Protein AF-A0A140E3F1-F1 (afdb_monomer)

Foldseek 3Di:
DVVVVVVVVVLVVLVVVVVVVPPDAFWKAFQPQKKKKAWADPDPDRDFAQWKKAKAALPDDQQPDHGPDIDGRIDMDGDRHIIFMWTQEPNGTWGWPDWDDDPDPQWIWTWTAHPPDDPPRITIMIMHRMDGDPDRCPPPDDDPPVSVVVVVVVVVVCVVVVVVVPPDDD

Secondary structure (DSSP, 8-state):
-HHHHHHHHHHHHHHHHHHGGG-PPPEEEESSSEEEEE-B-SSSS-PBP-PEEEEEETT--TTTSPPSEEEESEEEEE-SS-EEEEEEETTEEEEEEEEEE-SSTT-EEEEEE-TT-SSS-EEEEEEESEEE-S-S---TT----HHHHHHHHHHHHHHHHHHTT-S---

Nearest PDB structures (foldseek):
  5a3o-assembly1_A  TM=5.301E-01  e=2.131E-02  Pseudomonas aeruginosa PAO1
  4ut5-assembly1_A  TM=4.470E-01  e=8.282E-03  Pseudomonas paraeruginosa PA7
  7bc3-assembly1_A  TM=2.556E-01  e=9.342E-01  Kashmir bee virus
  7bg8-assembly1_A  TM=2.358E-01  e=1.379E+00  Kashmir bee virus
  4e4s-assembly1_B  TM=3.009E-01  e=6.539E+00  Ochotona princeps

Organism: NCBI:txid1538553

Solvent-accessible surface area (backbone atoms only — not comparable to full-atom values): 9710 Å² total; per-residue (Å²): 114,71,69,64,52,53,54,53,51,53,49,50,52,52,52,54,62,54,60,67,74,66,71,65,41,69,28,32,24,43,72,80,41,42,30,41,37,42,20,61,36,96,56,100,53,90,43,63,18,87,54,42,37,30,35,26,54,60,78,57,50,58,86,80,50,78,58,80,43,73,36,52,18,53,45,73,48,77,37,94,60,51,24,27,55,31,41,62,46,100,90,43,48,35,48,43,75,46,73,44,78,47,100,53,84,40,24,33,43,34,32,30,67,44,82,98,50,92,68,88,29,67,47,54,38,40,36,34,39,39,42,77,33,95,63,76,65,78,68,81,81,69,80,72,57,67,68,55,55,52,48,53,51,49,52,52,50,48,57,56,56,58,58,65,71,70,70,70,89,129

Mean predicted aligned error: 12.75 Å

pLDDT: mean 79.01, std 15.97, range [39.84, 96.69]

Structure (mmCIF, N/CA/C/O backbone):
data_AF-A0A140E3F1-F1
#
_entry.id   AF-A0A140E3F1-F1
#
loop_
_atom_site.group_PDB
_atom_site.id
_atom_site.type_symbol
_atom_site.label_atom_id
_atom_site.label_alt_id
_atom_site.label_comp_id
_atom_site.label_asym_id
_atom_site.label_entity_id
_atom_site.label_seq_id
_atom_site.pdbx_PDB_ins_code
_atom_site.Cartn_x
_atom_site.Cartn_y
_atom_site.Cartn_z
_atom_site.occupancy
_atom_site.B_iso_or_equiv
_atom_site.auth_seq_id
_atom_site.auth_comp_id
_atom_site.auth_asym_id
_atom_site.auth_atom_id
_atom_site.pdbx_PDB_model_num
ATOM 1 N N . MET A 1 1 ? -47.063 4.802 -0.110 1.00 52.44 1 MET A N 1
ATOM 2 C CA . MET A 1 1 ? -45.929 5.703 0.219 1.00 52.44 1 MET A CA 1
ATOM 3 C C . MET A 1 1 ? -44.884 5.059 1.136 1.00 52.44 1 MET A C 1
ATOM 5 O O . MET A 1 1 ? -43.708 5.203 0.840 1.00 52.44 1 MET A O 1
ATOM 9 N N . LYS A 1 2 ? -45.262 4.304 2.181 1.00 50.66 2 LYS A N 1
ATOM 10 C CA . LYS A 1 2 ? -44.312 3.686 3.138 1.00 50.66 2 LYS A CA 1
ATOM 11 C C . LYS A 1 2 ? -43.301 2.691 2.522 1.00 50.66 2 LYS A C 1
ATOM 13 O O . LYS A 1 2 ? -42.141 2.701 2.906 1.00 50.66 2 LYS A O 1
ATOM 18 N N . THR A 1 3 ? -43.699 1.908 1.517 1.00 53.84 3 THR A N 1
ATOM 19 C CA . THR A 1 3 ? -42.836 0.925 0.821 1.00 53.84 3 THR A CA 1
ATOM 20 C C . THR A 1 3 ? -41.764 1.547 -0.082 1.00 53.84 3 THR A C 1
ATOM 22 O O . THR A 1 3 ? -40.689 0.984 -0.252 1.00 53.84 3 THR A O 1
ATOM 25 N N . LEU A 1 4 ? -42.027 2.732 -0.640 1.00 57.47 4 LEU A N 1
ATOM 26 C CA . LEU A 1 4 ? -41.041 3.492 -1.421 1.00 57.47 4 LEU A CA 1
ATOM 27 C C . LEU A 1 4 ? -39.961 4.114 -0.528 1.00 57.47 4 LEU A C 1
ATOM 29 O O . LEU A 1 4 ? -38.842 4.327 -0.986 1.00 57.47 4 LEU A O 1
ATOM 33 N N . LEU A 1 5 ? -40.297 4.411 0.730 1.00 58.78 5 LEU A N 1
ATOM 34 C CA . LEU A 1 5 ? -39.365 4.985 1.696 1.00 58.78 5 LEU A CA 1
ATOM 35 C C . LEU A 1 5 ? -38.397 3.922 2.232 1.00 58.78 5 LEU A C 1
ATOM 37 O O . LEU A 1 5 ? -37.194 4.160 2.272 1.00 58.78 5 LEU A O 1
ATOM 41 N N . SER A 1 6 ? -38.908 2.732 2.573 1.00 62.72 6 SER A N 1
ATOM 42 C CA . SER A 1 6 ? -38.075 1.619 3.042 1.00 62.72 6 SER A CA 1
ATOM 43 C C . SER A 1 6 ? -37.093 1.156 1.967 1.00 62.72 6 SER A C 1
ATOM 45 O O . SER A 1 6 ? -35.918 0.976 2.254 1.00 62.72 6 SER A O 1
ATOM 47 N N . LEU A 1 7 ? -37.533 1.040 0.712 1.00 61.41 7 LEU A N 1
ATOM 48 C CA . LEU A 1 7 ? -36.677 0.595 -0.390 1.00 61.41 7 LEU A CA 1
ATOM 49 C C . LEU A 1 7 ? -35.514 1.563 -0.676 1.00 61.41 7 LEU A C 1
ATOM 51 O O . LEU A 1 7 ? -34.396 1.120 -0.922 1.00 61.41 7 LEU A O 1
ATOM 55 N N . LYS A 1 8 ? -35.749 2.881 -0.591 1.00 64.06 8 LYS A N 1
ATOM 56 C CA . LYS A 1 8 ? -34.691 3.900 -0.720 1.00 64.06 8 LYS A CA 1
ATOM 57 C C . LYS A 1 8 ? -33.668 3.816 0.411 1.00 64.06 8 LYS A C 1
ATOM 59 O O . LYS A 1 8 ? -32.478 3.960 0.156 1.00 64.06 8 LYS A O 1
ATOM 64 N N . LEU A 1 9 ? -34.132 3.568 1.636 1.00 69.81 9 LEU A N 1
ATOM 65 C CA . LEU A 1 9 ? -33.264 3.410 2.800 1.00 69.81 9 LEU A CA 1
ATOM 66 C C . LEU A 1 9 ? -32.356 2.183 2.643 1.00 69.81 9 LEU A C 1
ATOM 68 O O . LEU A 1 9 ? -31.148 2.294 2.810 1.00 69.81 9 LEU A O 1
ATOM 72 N N . TRP A 1 10 ? -32.917 1.040 2.242 1.00 69.19 10 TRP A N 1
ATOM 73 C CA . TRP A 1 10 ? -32.139 -0.178 2.001 1.00 69.19 10 TRP A CA 1
ATOM 74 C C . TRP A 1 10 ? -31.144 -0.017 0.848 1.00 69.19 10 TRP A C 1
ATOM 76 O O . TRP A 1 10 ? -30.004 -0.454 0.968 1.00 69.19 10 TRP A O 1
ATOM 86 N N . LEU A 1 11 ? -31.525 0.680 -0.227 1.00 65.69 11 LEU A N 1
ATOM 87 C CA . LEU A 1 11 ? -30.606 0.999 -1.321 1.00 65.69 11 LEU A CA 1
ATOM 88 C C . LEU A 1 11 ? -29.442 1.885 -0.846 1.00 65.69 11 LEU A C 1
ATOM 90 O O . LEU A 1 11 ? -28.303 1.628 -1.220 1.00 65.69 11 LEU A O 1
ATOM 94 N N . ALA A 1 12 ? -29.705 2.882 0.004 1.00 66.69 12 ALA A N 1
ATOM 95 C CA . ALA A 1 12 ? -28.665 3.727 0.591 1.00 66.69 12 ALA A CA 1
ATOM 96 C C . ALA A 1 12 ? -27.710 2.930 1.496 1.00 66.69 12 ALA A C 1
ATOM 98 O O . ALA A 1 12 ? -26.502 3.139 1.440 1.00 66.69 12 ALA A O 1
ATOM 99 N N . VAL A 1 13 ? -28.229 1.972 2.271 1.00 66.94 13 VAL A N 1
ATOM 100 C CA . VAL A 1 13 ? -27.412 1.067 3.098 1.00 66.94 13 VAL A CA 1
ATOM 101 C C . VAL A 1 13 ? -26.537 0.160 2.227 1.00 66.94 13 VAL A C 1
ATOM 103 O O . VAL A 1 13 ? -25.353 0.000 2.513 1.00 66.94 13 VAL A O 1
ATOM 106 N N . CYS A 1 14 ? -27.070 -0.384 1.129 1.00 61.28 14 CYS A N 1
ATOM 107 C CA . CYS A 1 14 ? -26.285 -1.179 0.182 1.00 61.28 14 CYS A CA 1
ATOM 108 C C . CYS A 1 14 ? -25.221 -0.338 -0.541 1.00 61.28 14 CYS A C 1
ATOM 110 O O . CYS A 1 14 ? -24.090 -0.791 -0.690 1.00 61.28 14 CYS A O 1
ATOM 112 N N . LEU A 1 15 ? -25.552 0.890 -0.952 1.00 60.75 15 LEU A N 1
ATOM 113 C CA . LEU A 1 15 ? -24.604 1.833 -1.557 1.00 60.75 15 LEU A CA 1
ATOM 114 C C . LEU A 1 15 ? -23.474 2.194 -0.585 1.00 60.75 15 LEU A C 1
ATOM 116 O O . LEU A 1 15 ? -22.308 2.208 -0.974 1.00 60.75 15 LEU A O 1
ATOM 120 N N . PHE A 1 16 ? -23.807 2.416 0.686 1.00 57.06 16 PHE A N 1
ATOM 121 C CA . PHE A 1 16 ? -22.830 2.677 1.737 1.00 57.06 16 PHE A CA 1
ATOM 122 C C . PHE A 1 16 ? -21.909 1.471 1.965 1.00 57.06 16 PHE A C 1
ATOM 124 O O . PHE A 1 16 ? -20.689 1.620 1.946 1.00 57.06 16 PHE A O 1
ATOM 131 N N . ALA A 1 17 ? -22.471 0.265 2.074 1.00 56.78 17 ALA A N 1
ATOM 132 C CA . ALA A 1 17 ? -21.701 -0.965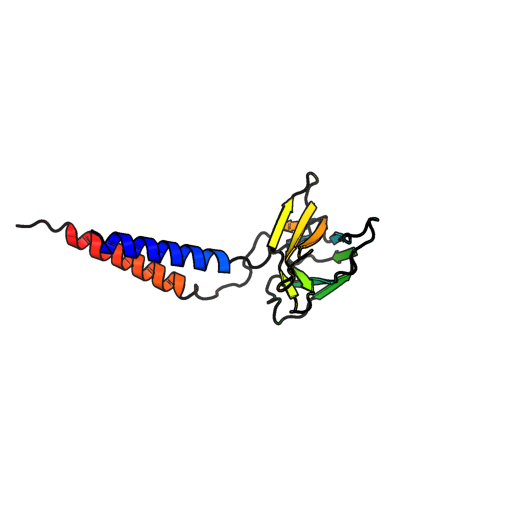 2.260 1.00 56.78 17 ALA A CA 1
ATOM 133 C C . ALA A 1 17 ? -20.793 -1.313 1.064 1.00 56.78 17 ALA A C 1
ATOM 135 O O . ALA A 1 17 ? -19.744 -1.918 1.249 1.00 56.78 17 ALA A O 1
ATOM 136 N N . VAL A 1 18 ? -21.170 -0.937 -0.164 1.00 53.72 18 VAL A N 1
ATOM 137 C CA . VAL A 1 18 ? -20.332 -1.150 -1.359 1.00 53.72 18 VAL A CA 1
ATOM 138 C C . VAL A 1 18 ? -19.247 -0.077 -1.487 1.00 53.72 18 VAL A C 1
ATOM 140 O O . VAL A 1 18 ? -18.161 -0.373 -1.978 1.00 53.72 18 VAL A O 1
ATOM 143 N N . SER A 1 19 ? -19.489 1.148 -1.006 1.00 48.84 19 SER A N 1
ATOM 144 C CA . SER A 1 19 ? -18.486 2.222 -1.057 1.00 48.84 19 SER A CA 1
ATOM 145 C C . SER A 1 19 ? -17.222 1.901 -0.245 1.00 48.84 19 SER A C 1
ATOM 147 O O . SER A 1 19 ? -16.116 2.237 -0.668 1.00 48.84 19 SER A O 1
ATOM 149 N N . THR A 1 20 ? -17.363 1.166 0.864 1.00 45.53 20 THR A N 1
ATOM 150 C CA . THR A 1 20 ? -16.247 0.788 1.746 1.00 45.53 20 THR A CA 1
ATOM 151 C C . THR A 1 20 ? -15.391 -0.358 1.200 1.00 45.53 20 THR A C 1
ATOM 153 O O . T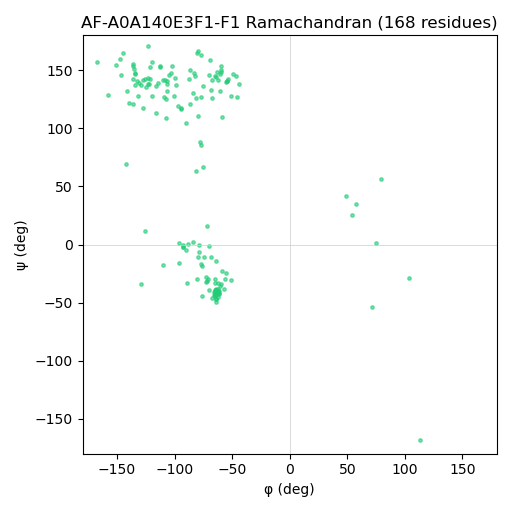HR A 1 20 ? -14.255 -0.520 1.635 1.00 45.53 20 THR A O 1
ATOM 156 N N . ALA A 1 21 ? -15.881 -1.123 0.217 1.00 45.09 21 ALA A N 1
ATOM 157 C CA . ALA A 1 21 ? -15.131 -2.221 -0.400 1.00 45.09 21 ALA A CA 1
ATOM 158 C C . ALA A 1 21 ? -14.091 -1.751 -1.440 1.00 45.09 21 ALA A C 1
ATOM 160 O O . ALA A 1 21 ? -13.322 -2.568 -1.941 1.00 45.09 21 ALA A O 1
ATOM 161 N N . SER A 1 22 ? -14.061 -0.454 -1.775 1.00 39.84 22 SER A N 1
ATOM 162 C CA . SER A 1 22 ? -13.160 0.103 -2.798 1.00 39.84 22 SER A CA 1
ATOM 163 C C . SER A 1 22 ? -11.824 0.639 -2.273 1.00 39.84 22 SER A C 1
ATOM 165 O O . SER A 1 22 ? -11.001 1.078 -3.069 1.00 39.84 22 SER A O 1
ATOM 167 N N . SER A 1 23 ? -11.560 0.574 -0.966 1.00 44.66 23 SER A N 1
ATOM 168 C CA . SER A 1 23 ? -10.284 1.039 -0.408 1.00 44.66 23 SER A CA 1
ATOM 169 C C . SER A 1 23 ? -9.188 -0.023 -0.555 1.00 44.66 23 SER A C 1
ATOM 171 O O . SER A 1 23 ? -8.666 -0.537 0.433 1.00 44.66 23 SER A O 1
ATOM 173 N N . ALA A 1 24 ? -8.838 -0.371 -1.794 1.00 53.12 24 ALA A N 1
ATOM 174 C CA . ALA A 1 24 ? -7.501 -0.881 -2.069 1.00 53.12 24 ALA A CA 1
ATOM 175 C C . ALA A 1 24 ? -6.524 0.289 -1.866 1.00 53.12 24 ALA A C 1
ATOM 177 O O . ALA A 1 24 ? -6.809 1.395 -2.321 1.00 53.12 24 ALA A O 1
ATOM 178 N N . GLY A 1 25 ? -5.418 0.066 -1.147 1.00 68.00 25 GLY A N 1
ATOM 179 C CA . GLY A 1 25 ? -4.413 1.108 -0.901 1.00 68.00 25 GLY A CA 1
ATOM 180 C C . GLY A 1 25 ? -4.001 1.832 -2.188 1.00 68.00 25 GLY A C 1
ATOM 181 O O . GLY A 1 25 ? -3.979 1.217 -3.260 1.00 68.00 25 GLY A O 1
ATOM 182 N N . ILE A 1 26 ? -3.695 3.127 -2.064 1.00 86.12 26 ILE A N 1
ATOM 183 C CA . ILE A 1 26 ? -3.318 3.987 -3.192 1.00 86.12 26 ILE A CA 1
ATOM 184 C C . ILE A 1 26 ? -2.144 3.374 -3.954 1.00 86.12 26 ILE A C 1
ATOM 186 O O . ILE A 1 26 ? -1.220 2.798 -3.375 1.00 86.12 26 ILE A O 1
ATOM 190 N N . ILE A 1 27 ? -2.206 3.500 -5.276 1.00 91.50 27 ILE A N 1
ATOM 191 C CA . ILE A 1 27 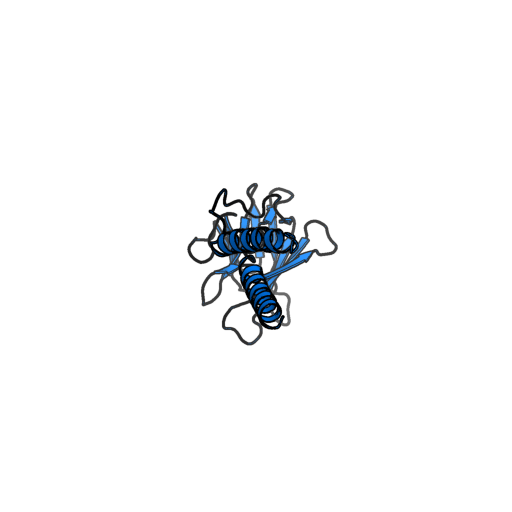? -1.101 3.152 -6.155 1.00 91.50 27 ILE A CA 1
ATOM 192 C C . ILE A 1 27 ? -0.204 4.374 -6.255 1.00 91.50 27 ILE A C 1
ATOM 194 O O . ILE A 1 27 ? -0.632 5.454 -6.667 1.00 91.50 27 ILE A O 1
ATOM 198 N N . TRP A 1 28 ? 1.041 4.191 -5.860 1.00 93.19 28 TRP A N 1
ATOM 199 C CA . TRP A 1 28 ? 2.055 5.223 -5.822 1.00 93.19 28 TRP A CA 1
ATOM 200 C C . TRP A 1 28 ? 3.000 5.075 -7.008 1.00 93.19 28 TRP A C 1
ATOM 202 O O . TRP A 1 28 ? 3.192 3.984 -7.542 1.00 93.19 28 TRP A O 1
ATOM 212 N N . GLU A 1 29 ? 3.606 6.175 -7.419 1.00 92.25 29 GLU A N 1
ATOM 213 C CA . GLU A 1 29 ? 4.693 6.196 -8.387 1.00 92.25 29 GLU A CA 1
ATOM 214 C C . GLU A 1 29 ? 5.801 7.126 -7.881 1.00 92.25 29 GLU A C 1
ATOM 216 O O . GLU A 1 29 ? 5.531 8.117 -7.191 1.00 92.25 29 GLU A O 1
ATOM 221 N N . SER A 1 30 ? 7.050 6.792 -8.207 1.00 91.38 30 SER A N 1
ATOM 222 C CA . SER A 1 30 ? 8.183 7.665 -7.901 1.00 91.38 30 SER A CA 1
ATOM 223 C C . SER A 1 30 ? 8.134 8.918 -8.781 1.00 91.38 30 SER A C 1
ATOM 225 O O . SER A 1 30 ? 7.688 8.880 -9.934 1.00 91.38 30 SER A O 1
ATOM 227 N N . THR A 1 31 ? 8.580 10.047 -8.234 1.00 87.00 31 THR A N 1
ATOM 228 C CA . THR A 1 31 ? 8.645 11.312 -8.972 1.00 87.00 31 THR A CA 1
ATOM 229 C C . THR A 1 31 ? 9.973 11.513 -9.701 1.00 87.00 31 THR A C 1
ATOM 231 O O . THR A 1 31 ? 9.974 12.097 -10.784 1.00 87.00 31 THR A O 1
ATOM 234 N N . ASP A 1 32 ? 11.080 11.020 -9.153 1.00 81.56 32 ASP A N 1
ATOM 235 C CA . ASP A 1 32 ? 12.442 11.220 -9.664 1.00 81.56 32 ASP A CA 1
ATOM 236 C C . ASP A 1 32 ? 13.213 9.906 -9.906 1.00 81.56 32 ASP A C 1
ATOM 238 O O . ASP A 1 32 ? 14.405 9.925 -10.203 1.00 81.56 32 ASP A O 1
ATOM 242 N N . GLY A 1 33 ? 12.516 8.769 -9.869 1.00 80.50 33 GLY A N 1
ATOM 243 C CA . GLY A 1 33 ? 13.054 7.428 -10.102 1.00 80.50 33 GLY A CA 1
ATOM 244 C C . GLY A 1 33 ? 13.250 6.629 -8.816 1.00 80.50 33 GLY A C 1
ATOM 245 O O . GLY A 1 33 ? 13.065 5.410 -8.841 1.00 80.50 33 GLY A O 1
ATOM 246 N N . ASP A 1 34 ? 13.507 7.312 -7.698 1.00 89.19 34 ASP A N 1
ATOM 247 C CA . ASP A 1 34 ? 13.650 6.706 -6.381 1.00 89.19 34 ASP A CA 1
ATOM 248 C C . ASP A 1 34 ? 12.495 7.126 -5.454 1.00 89.19 34 ASP A C 1
ATOM 250 O O . ASP A 1 34 ? 11.825 8.138 -5.637 1.00 89.19 34 ASP A O 1
ATOM 254 N N . SER A 1 35 ? 12.169 6.297 -4.473 1.00 92.69 35 SER A N 1
ATOM 255 C CA . SER A 1 35 ? 11.233 6.642 -3.404 1.00 92.69 35 SER A CA 1
ATOM 256 C C . SER A 1 35 ? 11.859 6.260 -2.082 1.00 92.69 35 SER A C 1
ATOM 258 O O . SER A 1 35 ? 12.313 5.127 -1.896 1.00 92.69 35 SER A O 1
ATOM 260 N N . ASN A 1 36 ? 11.890 7.218 -1.162 1.00 94.31 36 ASN A N 1
ATOM 261 C CA . ASN A 1 36 ? 12.540 7.054 0.129 1.00 94.31 36 ASN A CA 1
ATOM 262 C C . ASN A 1 36 ? 11.495 6.958 1.229 1.00 94.31 36 ASN A C 1
ATOM 264 O O . ASN A 1 36 ? 10.487 7.662 1.216 1.00 94.31 36 ASN A O 1
ATOM 268 N N . PHE A 1 37 ? 11.747 6.090 2.199 1.00 95.19 37 PHE A N 1
ATOM 269 C CA . PHE A 1 37 ? 10.789 5.763 3.239 1.00 95.19 37 PHE A CA 1
ATOM 270 C C . PHE A 1 37 ? 11.451 5.759 4.608 1.00 95.19 37 PHE A C 1
ATOM 272 O O . PHE A 1 37 ? 12.537 5.203 4.784 1.00 95.19 37 PHE A O 1
ATOM 279 N N . ILE A 1 38 ? 10.766 6.334 5.593 1.00 94.31 38 ILE A N 1
ATOM 280 C CA . ILE A 1 38 ? 11.157 6.276 6.999 1.00 94.31 38 ILE A CA 1
ATOM 281 C C . ILE A 1 38 ? 9.929 6.116 7.892 1.00 94.31 38 ILE A C 1
ATOM 283 O O . ILE A 1 38 ? 8.939 6.825 7.772 1.00 94.31 38 ILE A O 1
ATOM 287 N N . SER A 1 39 ? 9.996 5.178 8.818 1.00 93.56 39 SER A N 1
ATOM 288 C CA . SER A 1 39 ? 9.019 4.948 9.870 1.00 93.56 39 SER A CA 1
ATOM 289 C C . SER A 1 39 ? 9.734 5.042 11.206 1.00 93.56 39 SER A C 1
ATOM 291 O O . SER A 1 39 ? 10.838 4.517 11.366 1.00 93.56 39 SER A O 1
ATOM 293 N N . PHE A 1 40 ? 9.099 5.696 12.171 1.00 88.69 40 PHE A N 1
ATOM 294 C CA . PHE A 1 40 ? 9.617 5.844 13.526 1.00 88.69 40 PHE A CA 1
ATOM 295 C C . PHE A 1 40 ? 8.838 4.946 14.480 1.00 88.69 40 PHE A C 1
ATOM 297 O O . PHE A 1 40 ? 7.613 4.847 14.405 1.00 88.69 40 PHE A O 1
ATOM 304 N N . GLY A 1 41 ? 9.551 4.285 15.391 1.00 78.94 41 GLY A N 1
ATOM 305 C CA . GLY A 1 41 ? 8.912 3.520 16.455 1.00 78.94 41 GLY A CA 1
ATOM 306 C C . GLY A 1 41 ? 8.212 4.429 17.470 1.00 78.94 41 GLY A C 1
ATOM 307 O O . GLY A 1 41 ? 8.576 5.588 17.642 1.00 78.94 41 GLY A O 1
ATOM 308 N N . ALA A 1 42 ? 7.258 3.877 18.223 1.00 70.06 42 ALA A N 1
ATOM 309 C CA . ALA A 1 42 ? 6.542 4.583 19.295 1.00 70.06 42 ALA A CA 1
ATOM 310 C C . ALA A 1 42 ? 7.394 4.850 20.564 1.00 70.06 42 ALA A C 1
ATOM 312 O O . ALA A 1 42 ? 6.854 5.096 21.642 1.00 70.06 42 ALA A O 1
ATOM 313 N N . GLY A 1 43 ? 8.721 4.728 20.468 1.00 67.94 43 GLY A N 1
ATOM 314 C CA . GLY A 1 43 ? 9.643 4.879 21.590 1.00 67.94 43 GLY A CA 1
ATOM 315 C C . GLY A 1 43 ? 9.947 6.344 21.934 1.00 67.94 43 GLY A C 1
ATOM 316 O O . GLY A 1 43 ? 9.709 7.237 21.125 1.00 67.94 43 GLY A O 1
ATOM 317 N N . PRO A 1 44 ? 10.530 6.607 23.119 1.00 64.81 44 PRO A N 1
ATOM 318 C CA . PRO A 1 44 ? 10.885 7.959 23.570 1.00 64.81 44 PRO A CA 1
ATOM 319 C C . PRO A 1 44 ? 12.026 8.608 22.767 1.00 64.81 44 PRO A C 1
ATOM 321 O O . PRO A 1 44 ? 12.283 9.798 22.916 1.00 64.81 44 PRO A O 1
ATOM 324 N N . PHE A 1 45 ? 12.710 7.836 21.921 1.00 64.62 45 PHE A N 1
ATOM 325 C CA . PHE A 1 45 ? 13.746 8.305 21.007 1.00 64.62 45 PHE A CA 1
ATOM 326 C C . PHE A 1 45 ? 13.346 7.959 19.570 1.00 64.62 45 PHE A C 1
ATOM 328 O O . PHE A 1 45 ? 12.805 6.868 19.361 1.00 64.62 45 PHE A O 1
ATOM 335 N N . PRO A 1 46 ? 13.630 8.834 18.584 1.00 67.75 46 PRO A N 1
ATOM 336 C CA . PRO A 1 46 ? 13.265 8.625 17.186 1.00 67.75 46 PRO A CA 1
ATOM 337 C C . PRO A 1 46 ? 14.188 7.585 16.537 1.00 67.75 46 PRO A C 1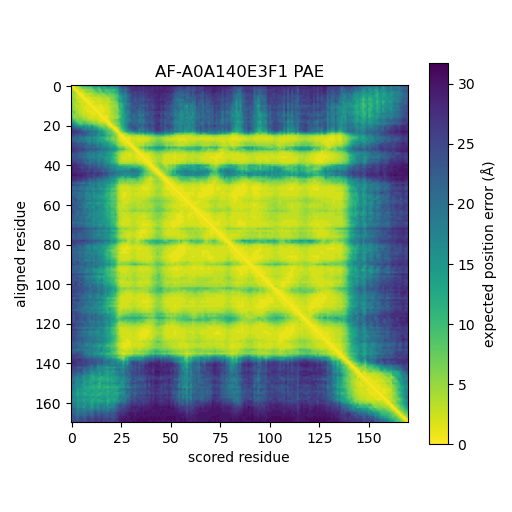
ATOM 339 O O . PRO A 1 46 ? 14.994 7.890 15.662 1.00 67.75 46 PRO A O 1
ATOM 342 N N . PHE A 1 47 ? 14.093 6.339 16.992 1.00 78.25 47 PHE A N 1
ATOM 343 C CA . PHE A 1 47 ? 14.682 5.204 16.304 1.00 78.25 47 PHE A CA 1
ATOM 344 C C . PHE A 1 47 ? 13.741 4.746 15.188 1.00 78.25 47 PHE A C 1
ATOM 346 O O . PHE A 1 47 ? 12.513 4.789 15.363 1.00 78.25 47 PHE A O 1
ATOM 353 N N . PRO A 1 48 ? 14.289 4.282 14.053 1.00 83.56 48 PRO A N 1
ATOM 354 C CA . PRO A 1 48 ? 13.486 3.645 13.027 1.00 83.56 48 PRO A CA 1
ATOM 355 C C . PRO A 1 48 ? 12.649 2.502 13.604 1.00 83.56 48 PRO A C 1
ATOM 357 O O . PRO A 1 48 ? 13.096 1.772 14.492 1.00 83.56 48 PRO A O 1
ATOM 360 N N . SER A 1 49 ? 11.424 2.345 13.111 1.00 88.12 49 SER A N 1
ATOM 361 C CA . SER A 1 49 ? 10.546 1.260 13.543 1.00 88.12 49 SER A CA 1
ATOM 362 C C . SER A 1 49 ? 11.150 -0.102 13.182 1.00 88.12 49 SER A C 1
ATOM 364 O O . SER A 1 49 ? 11.753 -0.244 12.120 1.00 88.12 49 SER A O 1
ATOM 366 N N . SER A 1 50 ? 10.896 -1.134 13.985 1.00 89.44 50 SER A N 1
ATOM 367 C CA . SER A 1 50 ? 11.194 -2.524 13.606 1.00 89.44 50 SER A CA 1
ATOM 368 C C . SER A 1 50 ? 10.155 -3.131 12.653 1.00 89.44 50 SER A C 1
ATOM 370 O O . SER A 1 50 ? 10.280 -4.288 12.247 1.00 89.44 50 SER A O 1
ATOM 372 N N . GLU A 1 51 ? 9.125 -2.368 12.292 1.00 91.75 51 GLU A N 1
ATOM 373 C CA . GLU A 1 51 ? 8.030 -2.821 11.444 1.00 91.75 51 GLU A CA 1
ATOM 374 C C . GLU A 1 51 ? 8.509 -3.088 10.026 1.00 91.75 51 GLU A C 1
ATOM 376 O O . GLU A 1 51 ? 9.361 -2.373 9.498 1.00 91.75 51 GLU A O 1
ATOM 381 N N . THR A 1 52 ? 7.966 -4.145 9.425 1.00 95.31 52 THR A N 1
ATOM 382 C CA . THR A 1 52 ? 8.330 -4.557 8.070 1.00 95.31 52 THR A CA 1
ATOM 383 C C . THR A 1 52 ? 7.316 -4.000 7.090 1.00 95.31 52 THR A C 1
ATOM 385 O O . THR A 1 52 ? 6.132 -4.335 7.150 1.00 95.31 52 THR A O 1
ATOM 388 N N . PHE A 1 53 ? 7.798 -3.176 6.174 1.00 96.19 53 PHE A N 1
ATOM 389 C CA . PHE A 1 53 ? 7.027 -2.655 5.060 1.00 96.19 53 PHE A CA 1
ATOM 390 C C . PHE A 1 53 ? 7.403 -3.408 3.789 1.00 96.19 53 PHE A C 1
ATOM 392 O O . PHE A 1 53 ? 8.535 -3.867 3.627 1.00 96.19 53 PHE A O 1
ATOM 399 N N . GLY A 1 54 ? 6.429 -3.554 2.902 1.00 96.00 54 GLY A N 1
ATOM 400 C CA . GLY A 1 54 ? 6.553 -4.245 1.631 1.00 96.00 54 GLY A CA 1
ATOM 401 C C . GLY A 1 54 ? 6.108 -3.345 0.491 1.00 96.00 54 GLY A C 1
ATOM 402 O O . GLY A 1 54 ? 5.143 -2.590 0.615 1.00 96.00 54 GLY A O 1
ATOM 403 N N . ILE A 1 55 ? 6.813 -3.453 -0.625 1.00 95.12 55 ILE A N 1
ATOM 404 C CA . ILE A 1 55 ? 6.485 -2.808 -1.887 1.00 95.12 55 ILE A CA 1
ATOM 405 C C . ILE A 1 55 ? 6.023 -3.887 -2.848 1.00 95.12 55 ILE A C 1
ATOM 407 O O . ILE A 1 55 ? 6.708 -4.887 -3.062 1.00 95.12 55 ILE A O 1
ATOM 411 N N . PHE A 1 56 ? 4.850 -3.680 -3.421 1.00 94.50 56 PHE A N 1
ATOM 412 C CA . PHE A 1 56 ? 4.168 -4.623 -4.288 1.00 94.50 56 PHE A CA 1
ATOM 413 C C . PHE A 1 56 ? 3.965 -4.014 -5.668 1.00 94.50 56 PHE A C 1
ATOM 415 O O . PHE A 1 56 ? 3.898 -2.794 -5.809 1.00 94.50 56 PHE A O 1
ATOM 422 N N . SER A 1 57 ? 3.797 -4.850 -6.690 1.00 91.75 57 SER A N 1
ATOM 423 C CA . SER A 1 57 ? 3.352 -4.353 -7.991 1.00 91.75 57 SER A CA 1
ATOM 424 C C . SER A 1 57 ? 1.979 -3.674 -7.872 1.00 91.75 57 SER A C 1
ATOM 426 O O . SER A 1 57 ? 1.169 -4.001 -7.001 1.00 91.75 57 SER A O 1
ATOM 428 N N . ALA A 1 58 ? 1.686 -2.731 -8.768 1.00 89.69 58 ALA A N 1
ATOM 429 C CA . ALA A 1 58 ? 0.414 -2.005 -8.766 1.00 89.69 58 ALA A CA 1
ATOM 430 C C . ALA A 1 58 ? -0.826 -2.924 -8.839 1.00 89.69 58 ALA A C 1
ATOM 432 O O . ALA A 1 58 ? -1.887 -2.609 -8.296 1.00 89.69 58 ALA A O 1
ATOM 433 N N . THR A 1 59 ? -0.701 -4.092 -9.471 1.00 88.44 59 THR A N 1
ATOM 434 C CA . THR A 1 59 ? -1.782 -5.076 -9.626 1.00 88.44 59 THR A CA 1
ATOM 435 C C . THR A 1 59 ? -1.819 -6.133 -8.525 1.00 88.44 59 THR A C 1
ATOM 437 O O . THR A 1 59 ? -2.738 -6.948 -8.522 1.00 88.44 59 THR A O 1
ATOM 440 N N . ALA A 1 60 ? -0.878 -6.110 -7.579 1.00 88.06 60 ALA A N 1
ATOM 441 C CA . ALA A 1 60 ? -0.779 -7.142 -6.560 1.00 88.06 60 ALA A CA 1
ATOM 442 C C . ALA A 1 60 ? -2.019 -7.206 -5.657 1.00 88.06 60 ALA A C 1
ATOM 444 O O . ALA A 1 60 ? -2.575 -6.181 -5.228 1.00 88.06 60 ALA A O 1
ATOM 445 N N . ASN A 1 61 ? -2.389 -8.436 -5.317 1.00 88.06 61 ASN A N 1
ATOM 446 C CA . ASN A 1 61 ? -3.243 -8.779 -4.200 1.00 88.06 61 ASN A CA 1
ATOM 447 C C . ASN A 1 61 ? -2.369 -9.014 -2.962 1.00 88.06 61 ASN A C 1
ATOM 449 O O . ASN A 1 61 ? -1.765 -10.074 -2.821 1.00 88.06 61 ASN A O 1
ATOM 453 N N . LEU A 1 62 ? -2.352 -8.057 -2.030 1.00 88.38 62 LEU A N 1
ATOM 454 C CA . LEU A 1 62 ? -1.536 -8.128 -0.808 1.00 88.38 62 LEU A 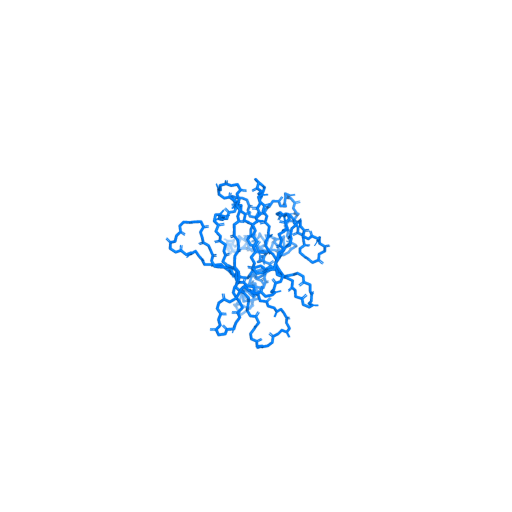CA 1
ATOM 455 C C . LEU A 1 62 ? -1.794 -9.397 0.030 1.00 88.38 62 LEU A C 1
ATOM 457 O O . LEU A 1 62 ? -0.915 -9.827 0.768 1.00 88.38 62 LEU A O 1
ATOM 461 N N . ALA A 1 63 ? -2.971 -10.022 -0.080 1.00 86.12 63 ALA A N 1
ATOM 462 C CA . ALA A 1 63 ? -3.286 -11.238 0.669 1.00 86.12 63 ALA A CA 1
ATOM 463 C C . ALA A 1 63 ? -2.627 -12.513 0.107 1.00 86.12 63 ALA A C 1
ATOM 465 O O . ALA A 1 63 ? -2.581 -13.522 0.808 1.00 86.12 63 ALA A O 1
ATOM 466 N N . ALA A 1 64 ? -2.169 -12.498 -1.148 1.00 86.62 64 ALA A N 1
ATOM 467 C CA . ALA A 1 64 ? -1.696 -13.693 -1.852 1.00 86.62 64 ALA A CA 1
ATOM 468 C C . ALA A 1 64 ? -0.317 -13.515 -2.495 1.00 86.62 64 ALA A C 1
ATOM 470 O O . ALA A 1 64 ? 0.460 -14.467 -2.554 1.00 86.62 64 ALA A O 1
ATOM 471 N N . ASP A 1 65 ? -0.015 -12.309 -2.965 1.00 89.88 65 ASP A N 1
ATOM 472 C CA . ASP A 1 65 ? 1.213 -12.025 -3.688 1.00 89.88 65 ASP A CA 1
ATOM 473 C C . ASP A 1 65 ? 2.350 -11.678 -2.725 1.00 89.88 65 ASP A C 1
ATOM 475 O O . ASP A 1 65 ? 2.143 -11.124 -1.644 1.00 89.88 65 ASP A O 1
ATOM 479 N N . ALA A 1 66 ? 3.578 -11.994 -3.132 1.00 93.50 66 ALA A N 1
ATOM 480 C CA . ALA A 1 66 ? 4.774 -11.611 -2.395 1.00 93.50 66 ALA A CA 1
ATOM 481 C C . ALA A 1 66 ? 5.196 -10.170 -2.746 1.00 93.50 66 ALA A C 1
ATOM 483 O O . ALA A 1 66 ? 5.029 -9.740 -3.893 1.00 93.50 66 ALA A O 1
ATOM 484 N N . PRO A 1 67 ? 5.777 -9.422 -1.793 1.00 95.06 67 PRO A N 1
ATOM 485 C CA . PRO A 1 67 ? 6.370 -8.125 -2.085 1.00 95.06 67 PRO A CA 1
ATOM 486 C C . PRO A 1 67 ? 7.573 -8.276 -3.023 1.00 95.06 67 PRO A C 1
ATOM 488 O O . PRO A 1 67 ? 8.349 -9.226 -2.926 1.00 95.06 67 PRO A O 1
ATOM 491 N N . VAL A 1 68 ? 7.751 -7.293 -3.901 1.00 94.75 68 VAL A N 1
ATOM 492 C CA . VAL A 1 68 ? 8.931 -7.145 -4.765 1.00 94.75 68 VAL A CA 1
ATOM 493 C C . VAL A 1 68 ? 10.136 -6.684 -3.945 1.00 94.75 68 VAL A C 1
ATOM 495 O O . VAL A 1 68 ? 11.273 -7.046 -4.236 1.00 94.75 68 VAL A O 1
ATOM 498 N N . TYR A 1 69 ? 9.882 -5.888 -2.906 1.00 95.75 69 TYR A N 1
ATOM 499 C CA . TYR A 1 69 ? 10.901 -5.382 -1.997 1.00 95.75 69 TYR A CA 1
ATOM 500 C C . TYR A 1 69 ? 10.339 -5.237 -0.585 1.00 95.75 69 TYR A C 1
ATOM 502 O O . TYR A 1 69 ? 9.171 -4.897 -0.412 1.00 95.75 69 TYR A O 1
ATOM 510 N N . THR A 1 70 ? 11.166 -5.469 0.431 1.00 96.69 70 THR A N 1
ATOM 511 C CA . THR A 1 70 ? 10.791 -5.292 1.839 1.00 96.69 70 THR A CA 1
ATOM 512 C C . THR A 1 70 ? 11.873 -4.551 2.594 1.00 96.69 70 THR A C 1
ATOM 514 O O . THR A 1 70 ? 13.056 -4.757 2.332 1.00 96.69 70 THR A O 1
ATOM 517 N N . PHE A 1 71 ? 11.477 -3.748 3.574 1.00 95.88 71 PHE A N 1
ATOM 518 C CA . PHE A 1 71 ? 12.404 -3.012 4.424 1.00 95.88 71 PHE A CA 1
ATOM 519 C C . PHE A 1 71 ? 11.857 -2.838 5.842 1.00 95.88 71 PHE A C 1
ATOM 521 O O . PHE A 1 71 ? 10.649 -2.918 6.074 1.00 95.88 71 PHE A O 1
ATOM 528 N N . ASN A 1 72 ? 12.755 -2.573 6.791 1.00 94.38 72 ASN A N 1
ATOM 529 C CA . ASN A 1 72 ? 12.417 -2.365 8.196 1.00 94.38 72 ASN A CA 1
ATOM 530 C C . ASN A 1 72 ? 12.761 -0.941 8.610 1.00 94.38 72 ASN A C 1
ATOM 532 O O . ASN A 1 72 ? 13.936 -0.580 8.663 1.00 94.38 72 ASN A O 1
ATOM 536 N N . GLY A 1 73 ? 11.742 -0.139 8.913 1.00 88.12 73 GLY A N 1
ATOM 537 C CA . GLY A 1 73 ? 11.911 1.237 9.383 1.00 88.12 73 GLY A CA 1
ATOM 538 C C . GLY A 1 73 ? 12.393 2.217 8.315 1.00 88.12 73 GLY A C 1
ATOM 539 O O . GLY A 1 73 ? 11.731 3.219 8.102 1.00 88.12 73 GLY A O 1
ATOM 540 N N . VAL A 1 74 ? 13.501 1.948 7.626 1.00 93.25 74 VAL A N 1
ATOM 541 C CA . VAL A 1 74 ? 14.051 2.799 6.562 1.00 93.25 74 VAL A CA 1
ATOM 542 C C . VAL A 1 74 ? 14.223 1.978 5.296 1.00 93.25 74 VAL A C 1
ATOM 544 O O . VAL A 1 74 ? 14.720 0.854 5.342 1.00 93.25 74 VAL A O 1
ATOM 547 N N . GLY A 1 75 ? 13.829 2.545 4.164 1.00 93.69 75 GLY A N 1
ATOM 548 C CA . GLY A 1 75 ? 13.977 1.909 2.865 1.00 93.69 75 GLY A CA 1
ATOM 549 C C . GLY A 1 75 ? 14.135 2.934 1.759 1.00 93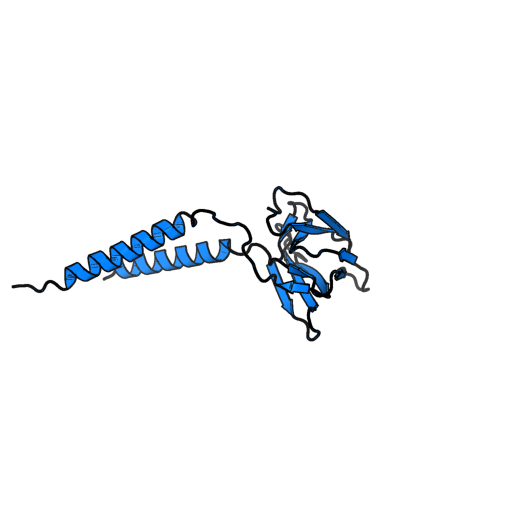.69 75 GLY A C 1
ATOM 550 O O . GLY A 1 75 ? 13.672 4.065 1.871 1.00 93.69 75 GLY A O 1
ATOM 551 N N . SER A 1 76 ? 14.779 2.513 0.680 1.00 94.00 76 SER A N 1
ATOM 552 C CA . SER A 1 76 ? 14.785 3.230 -0.587 1.00 94.00 76 SER A CA 1
ATOM 553 C C . SER A 1 76 ? 14.442 2.231 -1.679 1.00 94.00 76 SER A C 1
ATOM 555 O O . SER A 1 76 ? 14.869 1.074 -1.619 1.00 94.00 76 SER A O 1
ATOM 557 N N . PHE A 1 77 ? 13.617 2.650 -2.627 1.00 93.44 77 PHE A N 1
ATOM 558 C CA . PHE A 1 77 ? 13.158 1.809 -3.716 1.00 93.44 77 PHE A CA 1
ATOM 559 C C . PHE A 1 77 ? 13.203 2.579 -5.022 1.00 93.44 77 PHE A C 1
ATOM 561 O O . PHE A 1 77 ? 12.536 3.599 -5.165 1.00 93.44 77 PHE A O 1
ATOM 568 N N . SER A 1 78 ? 13.970 2.051 -5.968 1.00 91.62 78 SER A N 1
ATOM 569 C CA . SER A 1 78 ? 14.077 2.598 -7.313 1.00 91.62 78 SER A CA 1
ATOM 570 C C . SER A 1 78 ? 13.102 1.874 -8.232 1.00 91.62 78 SER A C 1
ATOM 572 O O . SER A 1 78 ? 13.199 0.656 -8.407 1.00 91.62 78 SER A O 1
ATOM 574 N N . SER A 1 79 ? 12.136 2.596 -8.798 1.00 81.88 79 SER A N 1
ATOM 575 C CA . SER A 1 79 ? 11.184 2.025 -9.751 1.00 81.88 79 SER A CA 1
ATOM 576 C C . SER A 1 79 ? 10.559 3.086 -10.641 1.00 81.88 79 SER A C 1
ATOM 578 O O . SER A 1 79 ? 9.933 4.033 -10.175 1.00 81.88 79 SER A O 1
ATOM 580 N N . ALA A 1 80 ? 10.622 2.839 -11.950 1.00 80.25 80 ALA A N 1
ATOM 581 C CA . ALA A 1 80 ? 9.856 3.584 -12.946 1.00 80.25 80 ALA A CA 1
ATOM 582 C C . ALA A 1 80 ? 8.390 3.117 -13.054 1.00 80.25 80 ALA A C 1
ATOM 584 O O . ALA A 1 80 ? 7.593 3.740 -13.749 1.00 80.25 80 ALA A O 1
ATOM 585 N N . SER A 1 81 ? 8.036 1.992 -12.422 1.00 89.19 81 SER A N 1
ATOM 586 C CA . SER A 1 81 ? 6.685 1.423 -12.462 1.00 89.19 81 SER A CA 1
ATOM 587 C C . SER A 1 81 ? 5.890 1.767 -11.200 1.00 89.19 81 SER A C 1
ATOM 589 O O . SER A 1 81 ? 6.471 1.740 -10.109 1.00 89.19 81 SER A O 1
ATOM 591 N N . PRO A 1 82 ? 4.570 2.013 -11.317 1.00 92.00 82 PRO A N 1
ATOM 592 C CA . PRO A 1 82 ? 3.703 2.200 -10.162 1.00 92.00 82 PRO A CA 1
ATOM 593 C C . PRO A 1 82 ? 3.679 0.978 -9.234 1.00 92.00 82 PRO A C 1
ATOM 595 O O . PRO A 1 82 ? 3.811 -0.170 -9.674 1.00 92.00 82 PRO A O 1
ATOM 598 N N . PHE A 1 83 ? 3.474 1.220 -7.945 1.00 92.75 83 PHE A N 1
ATOM 599 C CA . PHE A 1 83 ? 3.551 0.215 -6.892 1.00 92.75 83 PHE A CA 1
ATOM 600 C C . PHE A 1 83 ? 2.530 0.460 -5.778 1.00 92.75 83 PHE A C 1
ATOM 602 O O . PHE A 1 83 ? 1.948 1.534 -5.651 1.00 92.75 83 PHE A O 1
ATOM 609 N N . LYS A 1 84 ? 2.311 -0.563 -4.953 1.00 93.06 84 LYS A N 1
ATOM 610 C CA . LYS A 1 84 ? 1.508 -0.491 -3.728 1.00 93.06 84 LYS A CA 1
ATOM 611 C C . LYS A 1 84 ? 2.394 -0.676 -2.510 1.00 93.06 84 LYS A C 1
ATOM 613 O O . LYS A 1 84 ? 3.406 -1.373 -2.569 1.00 93.06 84 LYS A O 1
ATOM 618 N N . LEU A 1 85 ? 1.967 -0.097 -1.397 1.00 94.56 85 LEU A N 1
ATOM 619 C CA . LEU A 1 85 ? 2.626 -0.248 -0.108 1.00 94.56 85 LEU A CA 1
ATOM 620 C C . LEU A 1 85 ? 1.805 -1.157 0.802 1.00 94.56 85 LEU A C 1
ATOM 622 O O . LEU A 1 85 ? 0.574 -1.083 0.838 1.00 94.56 85 LEU A O 1
ATOM 626 N N . GLY A 1 86 ? 2.505 -2.003 1.549 1.00 94.81 86 GLY A N 1
ATOM 627 C CA . GLY A 1 86 ? 1.915 -2.876 2.549 1.00 94.81 86 GLY A CA 1
ATOM 628 C C . GLY A 1 86 ? 2.713 -2.885 3.846 1.00 94.81 86 GLY A C 1
ATOM 629 O O . GLY A 1 86 ? 3.930 -2.717 3.844 1.00 94.81 86 GLY A O 1
ATOM 630 N N . LEU A 1 87 ? 2.022 -3.121 4.954 1.00 94.94 87 LEU A N 1
ATOM 631 C CA . LEU A 1 87 ? 2.612 -3.387 6.262 1.00 94.94 87 LEU A CA 1
ATOM 632 C C . LEU A 1 87 ? 2.456 -4.873 6.587 1.00 94.94 87 LEU A C 1
ATOM 634 O O . LEU A 1 87 ? 1.360 -5.421 6.464 1.00 94.94 87 LEU A O 1
ATOM 638 N N . TRP A 1 88 ? 3.527 -5.524 7.035 1.00 95.00 88 TRP A N 1
ATOM 639 C CA . TRP A 1 88 ? 3.447 -6.890 7.540 1.00 95.00 88 TRP A CA 1
ATOM 640 C C . TRP A 1 88 ? 2.854 -6.901 8.947 1.00 95.00 88 TRP A C 1
ATOM 642 O O . TRP A 1 88 ? 3.343 -6.230 9.858 1.00 95.00 88 TRP A O 1
ATOM 652 N N . THR A 1 89 ? 1.817 -7.707 9.140 1.00 92.31 89 THR A N 1
ATOM 653 C CA . THR A 1 89 ? 1.195 -7.950 10.443 1.00 92.31 89 THR A CA 1
ATOM 654 C C . THR A 1 89 ? 1.206 -9.441 10.754 1.00 92.31 89 THR A C 1
ATOM 656 O O . THR A 1 89 ? 1.466 -10.275 9.888 1.00 92.31 89 THR A O 1
ATOM 659 N N . THR A 1 90 ? 0.854 -9.808 11.984 1.00 87.88 90 THR A N 1
ATOM 660 C CA . THR A 1 90 ? 0.662 -11.216 12.374 1.00 87.88 90 THR A CA 1
ATOM 661 C C . THR A 1 90 ? -0.406 -11.932 11.544 1.00 87.88 90 THR A C 1
ATOM 663 O O . THR A 1 90 ? -0.380 -13.154 11.444 1.00 87.88 90 THR A O 1
ATOM 666 N N . SER A 1 91 ? -1.332 -11.178 10.945 1.00 85.75 91 SER A N 1
ATOM 667 C CA . SER A 1 91 ? -2.408 -11.684 10.088 1.00 85.75 91 SER A CA 1
ATOM 668 C C . SER A 1 91 ? -2.092 -11.635 8.587 1.00 85.75 91 SER A C 1
ATOM 670 O O . SER A 1 91 ? -2.938 -12.012 7.782 1.00 85.75 91 SER A O 1
ATOM 672 N N . GLY A 1 92 ? -0.890 -11.184 8.209 1.00 91.69 92 GLY A N 1
ATOM 673 C CA . GLY A 1 92 ? -0.464 -11.000 6.821 1.00 91.69 92 GLY A CA 1
ATOM 674 C C . GLY A 1 92 ? -0.253 -9.534 6.442 1.00 91.69 92 GLY A C 1
ATOM 675 O O . GLY A 1 92 ? -0.203 -8.651 7.305 1.00 91.69 92 GLY A O 1
ATOM 676 N N . TRP A 1 93 ? -0.109 -9.275 5.143 1.00 93.88 93 TRP A N 1
ATOM 677 C CA . TRP A 1 93 ? 0.072 -7.927 4.610 1.00 93.88 93 TRP A CA 1
ATOM 678 C C . TRP A 1 93 ? -1.231 -7.137 4.621 1.00 93.88 93 TRP A C 1
ATOM 680 O O . TRP A 1 93 ? -2.279 -7.629 4.206 1.00 93.88 93 TRP A O 1
ATOM 690 N N . VAL A 1 94 ? -1.143 -5.882 5.046 1.00 92.12 94 VAL A N 1
ATOM 691 C CA . VAL A 1 94 ? -2.265 -4.942 5.038 1.00 92.12 94 VAL A CA 1
ATOM 692 C C . VAL A 1 94 ? -1.910 -3.706 4.237 1.00 92.12 94 VAL A C 1
ATOM 694 O O . VAL A 1 94 ? -0.764 -3.257 4.261 1.00 92.12 94 VAL A O 1
ATOM 697 N N . SER A 1 95 ? -2.886 -3.164 3.515 1.00 91.69 95 SER A N 1
ATOM 698 C CA . SER A 1 95 ? -2.697 -1.944 2.738 1.00 91.69 95 SER A CA 1
ATOM 699 C C . SER A 1 95 ? -2.700 -0.704 3.623 1.00 91.69 95 SER A C 1
ATOM 701 O O . SER A 1 95 ? -3.188 -0.713 4.756 1.00 91.69 95 SER A O 1
ATOM 703 N N . GLU A 1 96 ? -2.200 0.389 3.060 1.00 91.69 96 GLU A N 1
ATOM 704 C CA . GLU A 1 96 ? -2.419 1.729 3.593 1.00 91.69 96 GLU A CA 1
ATOM 705 C C . GLU A 1 96 ? -3.925 2.010 3.743 1.00 91.69 96 GLU A C 1
ATOM 707 O O . GLU A 1 96 ? -4.727 1.631 2.884 1.00 91.69 96 GLU A O 1
ATOM 712 N N . VAL A 1 97 ? -4.296 2.662 4.846 1.00 89.44 97 VAL A N 1
ATOM 713 C CA . VAL A 1 97 ? -5.682 3.037 5.183 1.00 89.44 97 VAL A CA 1
ATOM 714 C C . VAL A 1 97 ? -5.895 4.552 5.085 1.00 89.44 97 VAL A C 1
ATOM 716 O O . VAL A 1 97 ? -7.027 5.018 4.976 1.00 89.44 97 VAL A O 1
ATOM 719 N N . GLY A 1 98 ? -4.817 5.335 5.084 1.00 88.38 98 GLY A N 1
ATOM 720 C CA . GLY A 1 98 ? -4.886 6.772 4.865 1.00 88.38 98 GLY A CA 1
ATOM 721 C C . GLY A 1 98 ? -3.523 7.395 4.614 1.00 88.38 98 GLY A C 1
ATOM 722 O O . GLY A 1 98 ? -2.499 6.879 5.063 1.00 88.38 98 GLY A O 1
ATOM 723 N N . ASN A 1 99 ? -3.541 8.547 3.955 1.00 91.06 99 ASN A N 1
ATOM 724 C CA . ASN A 1 99 ? -2.374 9.362 3.649 1.00 91.06 99 ASN A CA 1
ATOM 725 C C . ASN A 1 99 ? -2.662 10.840 3.905 1.00 91.06 99 ASN A C 1
ATOM 727 O O . ASN A 1 99 ? -3.804 11.300 3.857 1.00 91.06 99 ASN A O 1
ATOM 731 N N . TYR A 1 100 ? -1.594 11.582 4.165 1.00 91.06 100 TYR A N 1
ATOM 732 C CA . TYR A 1 100 ? -1.621 13.021 4.342 1.00 91.06 100 TYR A CA 1
ATOM 733 C C . TYR A 1 100 ? -0.403 13.647 3.663 1.00 91.06 100 TYR A C 1
ATOM 735 O O . TYR A 1 100 ? 0.734 13.313 3.995 1.00 91.06 100 TYR A O 1
ATOM 743 N N . GLY A 1 101 ? -0.635 14.553 2.712 1.00 91.75 101 GLY A N 1
ATOM 744 C CA . GLY A 1 101 ? 0.434 15.315 2.070 1.00 91.75 101 GLY A CA 1
ATOM 745 C C . GLY A 1 101 ? 1.076 16.284 3.060 1.00 91.75 101 GLY A C 1
ATOM 746 O O . GLY A 1 101 ? 0.387 17.082 3.697 1.00 91.75 101 GLY A O 1
ATOM 747 N N . LEU A 1 102 ? 2.396 16.212 3.203 1.00 90.88 102 LEU A N 1
ATOM 748 C CA . LEU A 1 102 ? 3.152 17.166 4.007 1.00 90.88 102 LEU A CA 1
ATOM 749 C C . LEU A 1 102 ? 3.372 18.461 3.211 1.00 90.88 102 LEU A C 1
ATOM 751 O O . LEU A 1 102 ? 3.159 18.518 2.005 1.00 90.88 102 LEU A O 1
ATOM 755 N N . GLY A 1 103 ? 3.794 19.533 3.888 1.00 86.31 103 GLY A N 1
ATOM 756 C CA . GLY A 1 103 ? 3.991 20.842 3.244 1.00 86.31 103 GLY A CA 1
ATOM 757 C C . GLY A 1 103 ? 5.096 20.872 2.176 1.00 86.31 103 GLY A C 1
ATOM 758 O O . GLY A 1 103 ? 5.169 21.828 1.409 1.00 86.31 103 GLY A O 1
ATOM 759 N N . ALA A 1 104 ? 5.946 19.843 2.125 1.00 89.25 104 ALA A N 1
ATOM 760 C CA . ALA A 1 104 ? 6.927 19.645 1.066 1.00 89.25 104 ALA A CA 1
ATOM 761 C C . ALA A 1 104 ? 6.303 18.861 -0.106 1.00 89.25 104 ALA A C 1
ATOM 763 O O . ALA A 1 104 ? 5.524 17.933 0.128 1.00 89.25 104 ALA A O 1
ATOM 764 N N . PRO A 1 105 ? 6.645 19.194 -1.363 1.00 88.94 105 PRO A N 1
ATOM 765 C CA . PRO A 1 105 ? 6.130 18.471 -2.520 1.00 88.94 105 PRO A CA 1
ATOM 766 C C . PRO A 1 105 ? 6.513 16.987 -2.461 1.00 88.94 105 PRO A C 1
ATOM 768 O O . PRO A 1 105 ? 7.566 16.626 -1.936 1.00 88.94 105 PRO A O 1
ATOM 771 N N . ASN A 1 106 ? 5.640 16.134 -3.003 1.00 91.38 106 ASN A N 1
ATOM 772 C CA . ASN A 1 106 ? 5.848 14.685 -3.144 1.00 91.38 106 ASN A CA 1
ATOM 773 C C . ASN A 1 106 ? 6.206 13.960 -1.838 1.00 91.38 106 ASN A C 1
ATOM 775 O O . ASN A 1 106 ? 6.860 12.920 -1.840 1.00 91.38 106 ASN A O 1
ATOM 779 N N . THR A 1 107 ? 5.796 14.529 -0.706 1.00 93.88 107 THR A N 1
ATOM 780 C CA . THR A 1 107 ? 6.079 13.991 0.618 1.00 93.88 107 THR A CA 1
ATOM 781 C C . THR A 1 107 ? 4.770 13.673 1.320 1.00 93.88 107 THR A C 1
ATOM 783 O O . THR A 1 107 ? 3.894 14.531 1.436 1.00 93.88 107 THR A O 1
ATOM 786 N N . PHE A 1 108 ? 4.639 12.448 1.816 1.00 94.44 108 PHE A N 1
ATOM 787 C CA . PHE A 1 108 ? 3.400 11.944 2.395 1.00 94.44 108 PHE A CA 1
ATOM 788 C C . PHE A 1 108 ? 3.651 11.250 3.728 1.00 94.44 108 PHE A C 1
ATOM 790 O O . PHE A 1 108 ? 4.620 10.517 3.900 1.00 94.44 108 PHE A O 1
ATOM 797 N N . LEU A 1 109 ? 2.740 11.458 4.672 1.00 93.62 109 LEU A N 1
ATOM 798 C CA . LEU A 1 109 ? 2.589 10.620 5.850 1.00 93.62 109 LEU A CA 1
ATOM 799 C C . LEU A 1 109 ? 1.518 9.576 5.555 1.00 93.62 109 LEU A C 1
ATOM 801 O O . LEU A 1 109 ? 0.356 9.919 5.348 1.00 93.62 109 LEU A O 1
ATOM 805 N N . LEU A 1 110 ? 1.910 8.313 5.553 1.00 93.56 110 LEU A N 1
ATOM 806 C CA . LEU A 1 110 ? 1.055 7.169 5.276 1.00 93.56 110 LEU A CA 1
ATOM 807 C C . LEU A 1 110 ? 0.732 6.451 6.584 1.00 93.56 110 LEU A C 1
ATOM 809 O O . LEU A 1 110 ? 1.557 6.399 7.497 1.00 93.56 110 LEU A O 1
ATOM 813 N N . SER A 1 111 ? -0.469 5.896 6.679 1.00 92.38 111 SER A N 1
ATOM 814 C CA . SER A 1 111 ? -0.979 5.245 7.882 1.00 92.38 111 SER A CA 1
ATOM 815 C C . SER A 1 111 ? -1.530 3.860 7.574 1.00 92.38 111 SER A C 1
ATOM 817 O O . SER A 1 111 ? -2.243 3.644 6.592 1.00 92.38 111 SER A O 1
ATOM 819 N N . PHE A 1 112 ? -1.205 2.918 8.451 1.00 92.69 112 PHE A N 1
ATOM 820 C CA . PHE A 1 112 ? -1.604 1.521 8.357 1.00 92.69 112 PHE A CA 1
ATOM 821 C C . PHE A 1 112 ? -2.255 1.101 9.669 1.00 92.69 112 PHE A C 1
ATOM 823 O O . PHE A 1 112 ? -1.807 1.495 10.747 1.00 92.69 112 PHE A O 1
ATOM 830 N N . VAL A 1 113 ? -3.303 0.284 9.576 1.00 91.19 113 VAL A N 1
ATOM 831 C CA . VAL A 1 113 ? -4.004 -0.267 10.740 1.00 91.19 113 VAL A CA 1
ATOM 832 C C . VAL A 1 113 ? -3.664 -1.746 10.858 1.00 91.19 113 VAL A C 1
ATOM 834 O O . VAL A 1 113 ? -3.894 -2.505 9.922 1.00 91.19 113 VAL A O 1
ATOM 837 N N . LYS A 1 114 ? -3.161 -2.166 12.020 1.00 90.06 114 LYS A N 1
ATOM 838 C CA . LYS A 1 114 ? -2.914 -3.571 12.363 1.00 90.06 114 LYS A CA 1
ATOM 839 C C . LYS A 1 114 ? -4.228 -4.239 12.781 1.00 90.06 114 LYS A C 1
ATOM 841 O O . LYS A 1 114 ? -4.750 -3.917 13.856 1.00 90.06 114 LYS A O 1
ATOM 846 N N . PRO A 1 115 ? -4.778 -5.170 11.984 1.00 86.81 115 PRO A N 1
ATOM 847 C CA . PRO A 1 115 ? -6.016 -5.853 12.328 1.00 86.81 115 PRO A CA 1
ATOM 848 C C . PRO A 1 115 ? -5.835 -6.690 13.596 1.00 86.81 115 PRO A C 1
ATOM 850 O O . PRO A 1 115 ? -4.776 -7.265 13.833 1.00 86.81 115 PRO A O 1
ATOM 853 N N . GLY A 1 116 ? -6.873 -6.755 14.429 1.00 84.06 116 GLY A N 1
ATOM 854 C CA . GLY A 1 116 ? -6.857 -7.566 15.651 1.00 84.06 116 GLY A CA 1
ATOM 855 C C . GLY A 1 116 ? -6.026 -6.997 16.808 1.00 84.06 116 GLY A C 1
ATOM 856 O O . GLY A 1 116 ? -5.981 -7.614 17.869 1.00 84.06 116 GLY A O 1
ATOM 857 N N . VAL A 1 117 ? -5.414 -5.819 16.648 1.00 84.75 117 VAL A N 1
ATOM 858 C CA . VAL A 1 117 ? -4.706 -5.109 17.722 1.00 84.75 117 VAL A CA 1
ATOM 859 C C . VAL A 1 117 ? -5.603 -3.999 18.277 1.00 84.75 117 VAL A C 1
ATOM 861 O O . VAL A 1 117 ? -6.126 -3.177 17.525 1.00 84.75 117 VAL A O 1
ATOM 864 N N . THR A 1 118 ? -5.796 -3.967 19.599 1.00 81.94 118 THR A N 1
ATOM 865 C CA . THR A 1 118 ? -6.714 -3.029 20.276 1.00 81.94 118 THR A CA 1
ATOM 866 C C . THR A 1 118 ? -6.035 -1.769 20.820 1.00 81.94 118 THR A C 1
ATOM 868 O O . THR A 1 118 ? -6.719 -0.789 21.102 1.00 81.94 118 THR A O 1
ATOM 871 N N . THR A 1 119 ? -4.706 -1.758 20.947 1.00 81.62 119 THR A N 1
ATOM 872 C CA . THR A 1 119 ? -3.913 -0.607 21.411 1.00 81.62 119 THR A CA 1
ATOM 873 C C . THR A 1 119 ? -2.675 -0.422 20.538 1.00 81.62 119 THR A C 1
ATOM 875 O O . THR A 1 119 ? -2.069 -1.401 20.116 1.00 81.62 119 THR A O 1
ATOM 878 N N . ASN A 1 120 ? -2.284 0.827 20.249 1.00 81.25 120 ASN A N 1
ATOM 879 C CA . ASN A 1 120 ? -1.142 1.140 19.369 1.00 81.25 120 ASN A CA 1
ATOM 880 C C . ASN A 1 120 ? -1.182 0.370 18.032 1.00 81.25 120 ASN A C 1
ATOM 882 O O . ASN A 1 120 ? -0.182 -0.163 17.546 1.00 81.25 120 ASN A O 1
ATOM 886 N N . ASN A 1 121 ? -2.381 0.282 17.457 1.00 88.81 121 ASN A N 1
ATOM 887 C CA . ASN A 1 121 ? -2.647 -0.455 16.228 1.00 88.81 121 ASN A CA 1
ATOM 888 C C . ASN A 1 121 ? -2.347 0.353 14.960 1.00 88.81 121 ASN A C 1
ATOM 890 O O . ASN A 1 121 ? -2.574 -0.154 13.866 1.00 88.81 121 ASN A O 1
ATOM 894 N N . LEU A 1 122 ? -1.852 1.583 15.099 1.00 89.50 122 LEU A N 1
ATOM 895 C CA . LEU A 1 122 ? -1.452 2.436 13.990 1.00 89.50 122 LEU A CA 1
ATOM 896 C C . LEU A 1 122 ? 0.056 2.378 13.777 1.00 89.50 122 LEU A C 1
ATOM 898 O O . LEU A 1 122 ? 0.834 2.444 14.730 1.00 89.50 122 LEU A O 1
ATOM 902 N N . SER A 1 123 ? 0.429 2.307 12.509 1.00 91.06 123 SER A N 1
ATOM 903 C CA . SER A 1 123 ? 1.799 2.415 12.023 1.00 91.06 123 SER A CA 1
ATOM 904 C C . SER A 1 123 ? 1.877 3.546 11.021 1.00 91.06 123 SER A C 1
ATOM 906 O O . SER A 1 123 ? 0.993 3.680 10.171 1.00 91.06 123 SER A O 1
ATOM 908 N N . PHE A 1 124 ? 2.937 4.339 11.110 1.00 92.69 124 PHE A N 1
ATOM 909 C CA . PHE A 1 124 ? 3.139 5.494 10.250 1.00 92.69 124 PHE A CA 1
ATOM 910 C C . PHE A 1 124 ? 4.377 5.311 9.388 1.00 92.69 124 PHE A C 1
ATOM 912 O O . PHE A 1 124 ? 5.420 4.905 9.885 1.00 92.69 124 PHE A O 1
ATOM 919 N N . LEU A 1 125 ? 4.267 5.650 8.110 1.00 94.19 125 LEU A N 1
ATOM 920 C CA . LEU A 1 125 ? 5.372 5.628 7.165 1.00 94.19 125 LEU A CA 1
ATOM 921 C C . LEU A 1 125 ? 5.449 6.987 6.481 1.00 94.19 125 LEU A C 1
ATOM 923 O O . LEU A 1 125 ? 4.519 7.392 5.793 1.00 94.19 125 LEU A O 1
ATOM 927 N N . PHE A 1 126 ? 6.552 7.693 6.669 1.00 94.50 126 PHE A N 1
ATOM 928 C CA . PHE A 1 126 ? 6.865 8.874 5.884 1.00 94.50 126 PHE A CA 1
ATOM 929 C C . PHE A 1 126 ? 7.466 8.420 4.563 1.00 94.50 126 PHE A C 1
ATOM 931 O O . PHE A 1 126 ? 8.427 7.652 4.544 1.00 94.50 126 PHE A O 1
ATOM 938 N N . GLY A 1 127 ? 6.884 8.893 3.474 1.00 94.44 127 GLY A N 1
ATOM 939 C CA . GLY A 1 127 ? 7.365 8.681 2.126 1.00 94.44 127 GLY A CA 1
ATOM 940 C C . GLY A 1 127 ? 7.807 9.999 1.502 1.00 94.44 127 GLY A C 1
ATOM 941 O O . GLY A 1 127 ? 7.122 11.012 1.650 1.00 94.44 127 GLY A O 1
ATOM 942 N N . PHE A 1 128 ? 8.919 9.961 0.779 1.00 94.00 128 PHE A N 1
ATOM 943 C CA . PHE A 1 128 ? 9.465 11.066 -0.001 1.00 94.00 128 PHE A CA 1
ATOM 944 C C . PHE A 1 128 ? 9.577 10.667 -1.472 1.00 94.00 128 PHE A C 1
ATOM 946 O O . PHE A 1 128 ? 9.721 9.483 -1.791 1.00 94.00 128 PHE A O 1
ATOM 953 N N . ASP A 1 129 ? 9.502 11.672 -2.341 1.00 93.69 129 ASP A N 1
ATOM 954 C CA . ASP A 1 129 ? 9.550 11.539 -3.799 1.00 93.69 129 ASP A CA 1
ATOM 955 C C . ASP A 1 129 ? 8.447 10.626 -4.358 1.00 93.69 129 ASP A C 1
ATOM 957 O O . ASP A 1 129 ? 8.600 9.928 -5.359 1.00 93.69 129 ASP A O 1
ATOM 961 N N . LEU A 1 130 ? 7.280 10.679 -3.713 1.00 92.50 130 LEU A N 1
ATOM 962 C CA . LEU A 1 130 ? 6.083 9.918 -4.054 1.00 92.50 130 LEU A CA 1
ATOM 963 C C . LEU A 1 130 ? 4.998 10.821 -4.617 1.00 92.50 130 LEU A C 1
ATOM 965 O O . LEU A 1 130 ? 4.732 11.899 -4.090 1.00 92.50 130 LEU A O 1
ATOM 969 N N . LYS A 1 131 ? 4.286 10.326 -5.623 1.00 91.75 131 LYS A N 1
ATOM 970 C CA . LYS A 1 131 ? 3.019 10.904 -6.074 1.00 91.75 131 LYS A CA 1
ATOM 971 C C . LYS A 1 131 ? 1.995 9.795 -6.327 1.00 91.75 131 LYS A C 1
ATOM 973 O O . LYS A 1 131 ? 2.383 8.658 -6.606 1.00 91.75 131 LYS A O 1
ATOM 978 N N . PRO A 1 132 ? 0.688 10.080 -6.213 1.00 91.25 132 PRO A N 1
ATOM 979 C CA . PRO A 1 132 ? -0.331 9.133 -6.642 1.00 91.25 132 PRO A CA 1
ATOM 980 C C . PRO A 1 132 ? -0.175 8.849 -8.138 1.00 91.25 132 PRO A C 1
ATOM 982 O O . PRO A 1 132 ? -0.062 9.781 -8.935 1.00 91.25 132 PRO A O 1
ATOM 985 N N . ALA A 1 133 ? -0.190 7.573 -8.516 1.00 89.56 133 ALA A N 1
ATOM 986 C CA . ALA A 1 133 ? -0.136 7.167 -9.911 1.00 89.56 133 ALA A CA 1
ATOM 987 C C . ALA A 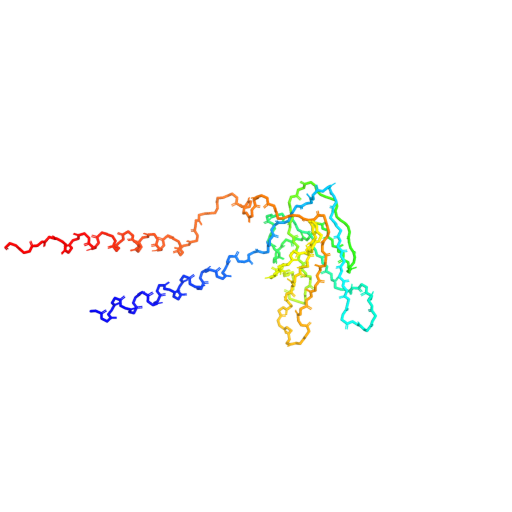1 133 ? -1.333 7.705 -10.702 1.00 89.56 133 ALA A C 1
ATOM 989 O O . ALA A 1 133 ? -2.451 7.792 -10.183 1.00 89.56 133 ALA A O 1
ATOM 990 N N . ALA A 1 134 ? -1.113 8.023 -11.979 1.00 87.19 134 ALA A N 1
ATOM 991 C CA . ALA A 1 134 ? -2.181 8.502 -12.858 1.00 87.19 134 ALA A CA 1
ATOM 992 C C . ALA A 1 134 ? -3.328 7.482 -12.999 1.00 87.19 134 ALA A C 1
ATOM 994 O O . ALA A 1 134 ? -4.492 7.868 -13.103 1.00 87.19 134 ALA A O 1
ATOM 995 N N . ASP A 1 135 ? -2.996 6.188 -12.970 1.00 84.00 135 ASP A N 1
ATOM 996 C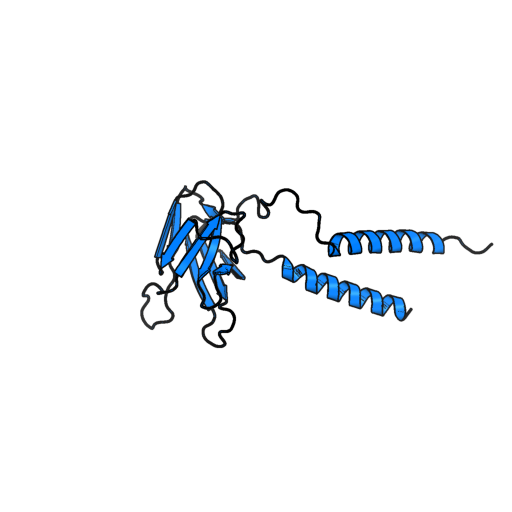 CA . ASP A 1 135 ? -3.957 5.090 -12.978 1.00 84.00 135 ASP A CA 1
ATOM 997 C C . ASP A 1 135 ? -4.026 4.411 -11.601 1.00 84.00 135 ASP A C 1
ATOM 999 O O . ASP A 1 135 ? -3.111 3.701 -11.182 1.00 84.00 135 ASP A O 1
ATOM 1003 N N . GLN A 1 136 ? -5.139 4.629 -10.899 1.00 84.81 136 GLN A N 1
ATOM 1004 C CA . GLN A 1 136 ? -5.437 4.002 -9.606 1.00 84.81 136 GLN A CA 1
ATOM 1005 C C . GLN A 1 136 ? -6.147 2.645 -9.747 1.00 84.81 136 GLN A C 1
ATOM 1007 O O . GLN A 1 136 ? -6.459 2.001 -8.746 1.00 84.81 136 GLN A O 1
ATOM 1012 N N . ASN A 1 137 ? -6.411 2.188 -10.973 1.00 76.56 137 ASN A N 1
ATOM 1013 C CA . ASN A 1 137 ? -7.035 0.900 -11.246 1.00 76.56 137 ASN A CA 1
ATOM 1014 C C . ASN A 1 137 ? -6.432 0.226 -12.497 1.00 76.56 137 ASN A C 1
ATOM 1016 O O . ASN A 1 137 ? -7.128 0.034 -13.497 1.00 76.56 137 ASN A O 1
ATOM 1020 N N . PRO A 1 138 ? -5.169 -0.231 -12.424 1.00 62.06 138 PRO A N 1
ATOM 1021 C CA . PRO A 1 138 ? -4.475 -0.873 -13.539 1.00 62.06 138 PRO A CA 1
ATOM 1022 C C . PRO A 1 138 ? -5.027 -2.265 -13.874 1.00 62.06 138 PRO A C 1
ATOM 1024 O O . PRO A 1 138 ? -4.545 -2.921 -14.798 1.00 62.06 138 PRO A O 1
ATOM 1027 N N . VAL A 1 139 ? -6.026 -2.758 -13.129 1.00 62.66 139 VAL A N 1
ATOM 1028 C CA . VAL A 1 139 ? -6.717 -4.003 -13.460 1.00 62.66 139 VAL A CA 1
ATOM 1029 C C . VAL A 1 139 ? -7.680 -3.709 -14.608 1.00 62.66 139 VAL A C 1
ATOM 1031 O O . VAL A 1 139 ? -8.861 -3.412 -14.418 1.00 62.66 139 VAL A O 1
ATOM 1034 N N . SER A 1 140 ? -7.157 -3.770 -15.831 1.00 50.28 140 SER A N 1
ATOM 1035 C CA . SER A 1 140 ? -7.952 -3.629 -17.044 1.00 50.28 140 SER A CA 1
ATOM 1036 C C . SER A 1 140 ? -9.042 -4.709 -17.090 1.00 50.28 140 SER A C 1
ATOM 1038 O O . SER A 1 140 ? -8.753 -5.887 -17.296 1.00 50.28 140 SER A O 1
ATOM 1040 N N . GLY A 1 141 ? -10.302 -4.300 -16.926 1.00 52.81 141 GLY A N 1
ATOM 1041 C CA . GLY A 1 141 ? -11.470 -5.070 -17.358 1.00 52.81 141 GLY A CA 1
ATOM 1042 C C . GLY A 1 141 ? -11.910 -6.220 -16.450 1.00 52.81 141 GLY A C 1
ATOM 1043 O O . GLY A 1 141 ? -12.077 -7.340 -16.924 1.00 52.81 141 GLY A O 1
ATOM 1044 N N . VAL A 1 142 ? -12.198 -5.955 -15.174 1.00 51.25 142 VAL A N 1
ATOM 1045 C CA . VAL A 1 142 ? -13.081 -6.853 -14.406 1.00 51.25 142 VAL A CA 1
ATOM 1046 C C . VAL A 1 142 ? -14.533 -6.459 -14.705 1.00 51.25 142 VAL A C 1
ATOM 1048 O O . VAL A 1 142 ? -14.858 -5.270 -14.612 1.00 51.25 142 VAL A O 1
ATOM 1051 N N . PRO A 1 143 ? -15.430 -7.402 -15.064 1.00 55.28 143 PRO A N 1
ATOM 1052 C CA . PRO A 1 143 ? -16.858 -7.122 -15.126 1.00 55.28 143 PRO A CA 1
ATOM 1053 C C . PRO A 1 143 ? -17.286 -6.474 -13.814 1.00 55.28 143 PRO A C 1
ATOM 1055 O O . PRO A 1 143 ? -16.975 -6.999 -12.744 1.00 55.28 143 PRO A O 1
ATOM 1058 N N . LEU A 1 144 ? -17.954 -5.321 -13.904 1.00 53.78 144 LEU A N 1
ATOM 1059 C CA . LEU A 1 144 ? -18.381 -4.556 -12.734 1.00 53.78 144 LEU A CA 1
ATOM 1060 C C . LEU A 1 144 ? -18.992 -5.504 -11.686 1.00 53.78 144 LEU A C 1
ATOM 1062 O O . LEU A 1 144 ? -19.746 -6.404 -12.078 1.00 53.78 144 LEU A O 1
ATOM 1066 N N . PRO A 1 145 ? -18.687 -5.333 -10.384 1.00 58.41 145 PRO A N 1
ATOM 1067 C CA . PRO A 1 145 ? -19.224 -6.190 -9.335 1.00 58.41 145 PRO A CA 1
ATOM 1068 C C . PRO A 1 145 ? -20.733 -6.376 -9.505 1.00 58.41 145 PRO A C 1
ATOM 1070 O O . PRO A 1 145 ? -21.427 -5.445 -9.918 1.00 58.41 145 PRO A O 1
ATOM 1073 N N . ALA A 1 146 ? -21.265 -7.559 -9.183 1.00 60.31 146 ALA A N 1
ATOM 1074 C CA . ALA A 1 146 ? -22.683 -7.873 -9.394 1.00 60.31 146 ALA A CA 1
ATOM 1075 C C . ALA A 1 146 ? -23.630 -6.801 -8.813 1.00 60.31 146 ALA A C 1
ATOM 1077 O O . ALA A 1 146 ? -24.689 -6.535 -9.377 1.00 60.31 146 ALA A O 1
ATOM 1078 N N . SER A 1 147 ? -23.222 -6.124 -7.735 1.00 56.47 147 SER A N 1
ATOM 1079 C CA . SER A 1 147 ? -23.926 -4.981 -7.144 1.00 56.47 147 SER A CA 1
ATOM 1080 C C . SER A 1 147 ? -24.161 -3.826 -8.124 1.00 56.47 147 SER A C 1
ATOM 1082 O O . SER A 1 147 ? -25.243 -3.244 -8.121 1.00 56.47 147 SER A O 1
ATOM 1084 N N . VAL A 1 148 ? -23.206 -3.521 -9.003 1.00 63.88 148 VAL A N 1
ATOM 1085 C CA . VAL A 1 148 ? -23.339 -2.484 -10.035 1.00 63.88 148 VAL A CA 1
ATOM 1086 C C . VAL A 1 148 ? -24.333 -2.918 -11.112 1.00 63.88 148 VAL A C 1
ATOM 1088 O O . VAL A 1 148 ? -25.161 -2.118 -11.539 1.00 63.88 148 VAL A O 1
ATOM 1091 N N . TRP A 1 149 ? -24.336 -4.196 -11.498 1.00 64.31 149 TRP A N 1
ATOM 1092 C CA . TRP A 1 149 ? -25.333 -4.740 -12.429 1.00 64.31 149 TRP A CA 1
ATOM 1093 C C . TRP A 1 149 ? -26.748 -4.723 -11.847 1.00 64.31 149 TRP A C 1
ATOM 1095 O O . TRP A 1 149 ? -27.695 -4.317 -12.530 1.00 64.31 149 TRP A O 1
ATOM 1105 N N . PHE A 1 150 ? -26.900 -5.098 -10.575 1.00 68.69 150 PHE A N 1
ATOM 1106 C CA . PHE A 1 150 ? -28.175 -5.000 -9.865 1.00 68.69 150 PHE A CA 1
ATOM 1107 C C . PHE A 1 150 ? -28.635 -3.546 -9.718 1.00 68.69 150 PHE A C 1
ATOM 1109 O O . PHE A 1 150 ? -29.817 -3.263 -9.908 1.00 68.69 150 PHE A O 1
ATOM 1116 N N . MET A 1 151 ? -27.715 -2.613 -9.461 1.00 71.44 151 MET A N 1
ATOM 1117 C CA . MET A 1 151 ? -28.004 -1.182 -9.368 1.00 71.44 151 MET A CA 1
ATOM 1118 C C . MET A 1 151 ? -28.490 -0.606 -10.702 1.00 71.44 151 MET A C 1
ATOM 1120 O O . MET A 1 151 ? -29.537 0.041 -10.738 1.00 71.44 151 MET A O 1
ATOM 1124 N N . THR A 1 152 ? -27.782 -0.877 -11.802 1.00 70.00 152 THR A N 1
ATOM 1125 C CA . THR A 1 152 ? -28.172 -0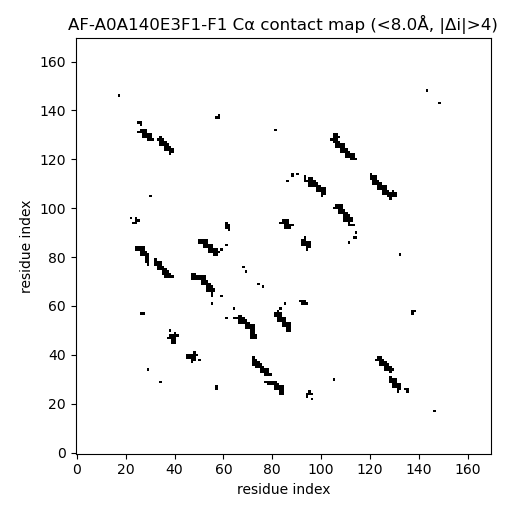.415 -13.143 1.00 70.00 152 THR A CA 1
ATOM 1126 C C . THR A 1 152 ? -29.527 -0.991 -13.548 1.00 70.00 152 THR A C 1
ATOM 1128 O O . THR A 1 152 ? -30.395 -0.262 -14.031 1.00 70.00 152 THR A O 1
ATOM 1131 N N . SER A 1 153 ? -29.760 -2.277 -13.275 1.00 73.94 153 SER A N 1
ATOM 1132 C CA . SER A 1 153 ? -31.037 -2.939 -13.570 1.00 73.94 153 SER A CA 1
ATOM 1133 C C . SER A 1 153 ? -32.191 -2.359 -12.745 1.00 73.94 153 SER A C 1
ATOM 1135 O O . SER A 1 153 ? -33.268 -2.096 -13.281 1.00 73.94 153 SER A O 1
ATOM 1137 N N . ALA A 1 154 ? -31.966 -2.093 -11.455 1.00 70.81 154 ALA A N 1
ATOM 1138 C CA . ALA A 1 154 ? -32.958 -1.468 -10.586 1.00 70.81 154 ALA A CA 1
ATOM 1139 C C . ALA A 1 154 ? -33.283 -0.034 -11.034 1.00 70.81 154 ALA A C 1
ATOM 1141 O O . ALA A 1 154 ? -34.457 0.328 -11.114 1.00 70.81 154 ALA A O 1
ATOM 1142 N N . LEU A 1 155 ? -32.270 0.769 -11.381 1.00 71.06 155 LEU A N 1
ATOM 1143 C CA . LEU A 1 155 ? -32.448 2.141 -11.863 1.00 71.06 155 LEU A CA 1
ATOM 1144 C C . LEU A 1 155 ? -33.245 2.182 -13.175 1.00 71.06 155 LEU A C 1
ATOM 1146 O O . LEU A 1 155 ? -34.197 2.955 -13.296 1.00 71.06 155 LEU A O 1
ATOM 1150 N N . LEU A 1 156 ? -32.911 1.312 -14.133 1.00 72.50 156 LEU A N 1
ATOM 1151 C CA . LEU A 1 156 ? -33.661 1.171 -15.383 1.00 72.50 156 LEU A CA 1
ATOM 1152 C C . LEU A 1 156 ? -35.106 0.715 -15.127 1.00 72.50 156 LEU A C 1
ATOM 1154 O O . LEU A 1 156 ? -36.036 1.260 -15.722 1.00 72.50 156 LEU A O 1
ATOM 1158 N N . GLY A 1 157 ? -35.320 -0.211 -14.187 1.00 73.75 157 GLY A N 1
ATOM 1159 C CA . GLY A 1 157 ? -36.653 -0.626 -13.743 1.00 73.75 157 GLY A CA 1
ATOM 1160 C C . GLY A 1 157 ? -37.470 0.518 -13.126 1.00 73.75 157 GLY A C 1
ATOM 1161 O O . GLY A 1 157 ? -38.661 0.662 -13.420 1.00 73.75 157 GLY A O 1
ATOM 1162 N N . PHE A 1 158 ? -36.847 1.390 -12.328 1.00 67.62 158 PHE A N 1
ATOM 1163 C CA . PHE A 1 158 ? -37.491 2.592 -11.784 1.00 67.62 158 PHE A CA 1
ATOM 1164 C C . PHE A 1 158 ? -37.864 3.604 -12.868 1.00 67.62 158 PHE A C 1
ATOM 1166 O O . PHE A 1 158 ? -38.976 4.130 -12.857 1.00 67.62 158 PHE A O 1
ATOM 1173 N N . LEU A 1 159 ? -36.974 3.855 -13.830 1.00 67.19 159 LEU A N 1
ATOM 1174 C CA . LEU A 1 159 ? -37.249 4.752 -14.956 1.00 67.19 159 LEU A CA 1
ATOM 1175 C C . LEU A 1 159 ? -38.374 4.206 -15.850 1.00 67.19 159 LEU A C 1
ATOM 1177 O O . LEU A 1 159 ? -39.254 4.956 -16.281 1.00 67.19 159 LEU A O 1
ATOM 1181 N N . TYR A 1 160 ? -38.396 2.891 -16.077 1.00 67.75 160 TYR A N 1
ATOM 1182 C CA . TYR A 1 160 ? -39.435 2.220 -16.855 1.00 67.75 160 TYR A CA 1
ATOM 1183 C C . TYR A 1 160 ? -40.807 2.253 -16.161 1.00 67.75 160 TYR A C 1
ATOM 1185 O O . TYR A 1 160 ? -41.819 2.592 -16.777 1.00 67.75 160 TYR A O 1
ATOM 1193 N N . THR A 1 161 ? -40.859 1.957 -14.860 1.00 63.72 161 THR A N 1
ATOM 1194 C CA . THR A 1 161 ? -42.109 1.987 -14.080 1.00 63.72 161 THR A CA 1
ATOM 1195 C C . THR A 1 161 ? -42.615 3.408 -13.823 1.00 63.72 161 THR A C 1
ATOM 1197 O O . THR A 1 161 ? -43.827 3.625 -13.801 1.00 63.72 161 THR A O 1
ATOM 1200 N N . GLY A 1 162 ? -41.715 4.390 -13.697 1.00 56.62 162 GLY A N 1
ATOM 1201 C CA . GLY A 1 162 ? -42.051 5.811 -13.584 1.00 56.62 162 GLY A CA 1
ATOM 1202 C C . GLY A 1 162 ? -42.766 6.359 -14.822 1.00 56.62 162 GLY A C 1
ATOM 1203 O O . GLY A 1 162 ? -43.742 7.094 -14.684 1.00 56.62 162 GLY A O 1
ATOM 1204 N N . ARG A 1 163 ? -42.367 5.931 -16.031 1.00 55.88 163 ARG A N 1
ATOM 1205 C CA . ARG A 1 163 ? -43.038 6.321 -17.287 1.00 55.88 163 ARG A CA 1
ATOM 1206 C C . ARG A 1 163 ? -44.479 5.813 -17.396 1.00 55.88 163 ARG A C 1
ATOM 1208 O O . ARG A 1 163 ? -45.321 6.512 -17.949 1.00 55.88 163 ARG A O 1
ATOM 1215 N N . ARG A 1 164 ? -44.803 4.639 -16.840 1.00 54.78 164 ARG A N 1
ATOM 1216 C CA . ARG A 1 164 ? -46.163 4.066 -16.930 1.00 54.78 164 ARG A CA 1
ATOM 1217 C C . ARG A 1 164 ? -47.209 4.745 -16.039 1.00 54.78 164 ARG A C 1
ATOM 1219 O O . ARG A 1 164 ? -48.390 4.483 -16.222 1.00 54.78 164 ARG A O 1
ATOM 1226 N N . LYS A 1 165 ? -46.818 5.618 -15.104 1.00 54.62 165 LYS A N 1
ATOM 1227 C CA . LYS A 1 165 ? -47.774 6.345 -14.243 1.00 54.62 165 LYS A CA 1
ATOM 1228 C C . LYS A 1 165 ? -48.234 7.694 -14.806 1.00 54.62 165 LYS A C 1
ATOM 1230 O O . LYS A 1 165 ? -49.104 8.312 -14.208 1.00 54.62 165 LYS A O 1
ATOM 1235 N N . ALA A 1 166 ? -47.678 8.133 -15.938 1.00 51.81 166 ALA A N 1
ATOM 1236 C CA . ALA A 1 166 ? -48.088 9.358 -16.630 1.00 51.81 166 ALA A CA 1
ATOM 1237 C C . ALA A 1 166 ? -49.158 9.125 -17.718 1.00 51.81 166 ALA A C 1
ATOM 1239 O O . ALA A 1 166 ? -49.619 10.087 -18.326 1.00 51.81 166 ALA A O 1
ATOM 1240 N N . ALA A 1 167 ? -49.575 7.875 -17.964 1.00 53.06 167 ALA A N 1
ATOM 1241 C CA . ALA A 1 167 ? -50.744 7.586 -18.792 1.00 53.06 167 ALA A CA 1
ATOM 1242 C C . ALA A 1 167 ? -52.010 7.844 -17.957 1.00 53.06 167 ALA A C 1
ATOM 1244 O O . ALA A 1 167 ? -52.486 6.983 -17.219 1.00 53.06 167 ALA A O 1
ATOM 1245 N N . VAL A 1 168 ? -52.451 9.098 -18.018 1.00 50.00 168 VAL A N 1
ATOM 1246 C CA . VAL A 1 168 ? -53.664 9.652 -17.416 1.00 50.00 168 VAL A CA 1
ATOM 1247 C C . VAL A 1 168 ? -54.897 8.850 -17.841 1.00 50.00 168 VAL A C 1
ATOM 1249 O O . VAL A 1 168 ? -55.007 8.417 -18.987 1.00 50.00 168 VAL A O 1
ATOM 1252 N N . GLN A 1 169 ? -55.799 8.662 -16.874 1.00 52.03 169 GLN A N 1
ATOM 1253 C CA . GLN A 1 169 ? -57.172 8.197 -17.053 1.00 52.03 169 GLN A CA 1
ATOM 1254 C C . GLN A 1 169 ? -57.846 8.941 -18.216 1.00 52.03 169 GLN A C 1
ATOM 1256 O O . GLN A 1 169 ? -57.882 10.170 -18.208 1.00 52.03 169 GLN A O 1
ATOM 1261 N N . ALA A 1 170 ? -58.400 8.195 -19.170 1.00 41.69 170 ALA A N 1
ATOM 1262 C CA . ALA A 1 170 ? -59.511 8.654 -19.997 1.00 41.69 170 ALA A CA 1
ATOM 1263 C C . ALA A 1 170 ? -60.777 7.948 -19.507 1.00 41.69 170 ALA A C 1
ATOM 1265 O O . ALA A 1 170 ? -60.664 6.742 -19.177 1.00 41.69 170 ALA A O 1
#

Sequence (170 aa):
MKTLLSLKLWLAVCLFAVSTASSAGIIWESTDGDSNFISFGAGPFPFPSSETFGIFSATANLAADAPVYTFNGVGSFSSASPFKLGLWTTSGWVSEVGNYGLGAPNTFLLSFVKPGVTTNNLSFLFGFDLKPAADQNPVSGVPLPASVWFMTSALLGFLYTGRRKAAVQA

Radius of gyration: 22.12 Å; Cα contacts (8 Å, |Δi|>4): 276; chains: 1; bounding box: 74×34×44 Å